Protein AF-A0AAV5SZK7-F1 (afdb_monomer_lite)

Secondary structure (DSSP, 8-state):
--------PPPPHHHHHHHHHHHHHHHHHHHHTSPP--S-PPP-----PPTT--TT---TT----SS-----TT-EEEEEEEEE-SS-EEEEEEEETT--TT-------GGG-------

Radius of gyration: 18.06 Å; chains: 1; bounding box: 43×38×41 Å

Organism: NCBI:txid358040

Foldseek 3Di:
DDDDDPDDDDDDPVVLVVQVVQLVVLVVVVVVQFDDPPDPDDDDDDDDDDPPPDPPDDDPPDDDDPDDDDADPQWDKAWSGWGDDPVDIDTDIDTDSRRPPPPPNDDPPCVPPPPPPPD

Structure (mmCIF, N/CA/C/O backbone):
data_AF-A0AAV5SZK7-F1
#
_entry.id   AF-A0AAV5SZK7-F1
#
loop_
_atom_site.group_PDB
_atom_site.id
_atom_site.type_symbol
_atom_site.label_atom_id
_atom_site.label_alt_id
_atom_site.label_comp_id
_atom_site.label_asym_id
_atom_site.label_entity_id
_atom_site.label_seq_id
_atom_site.pdbx_PDB_ins_code
_atom_site.Cartn_x
_atom_site.Cartn_y
_atom_site.Cartn_z
_atom_site.occupancy
_atom_site.B_iso_or_equiv
_atom_site.auth_seq_id
_atom_site.auth_comp_id
_atom_site.auth_asym_id
_atom_site.auth_atom_id
_atom_site.pdbx_PDB_model_num
ATOM 1 N N . GLY A 1 1 ? -2.677 -30.850 -11.581 1.00 33.62 1 GLY A N 1
ATOM 2 C CA . GLY A 1 1 ? -3.672 -30.006 -10.898 1.00 33.62 1 GLY A CA 1
ATOM 3 C C . GLY A 1 1 ? -3.598 -28.630 -11.504 1.00 33.62 1 GLY A C 1
ATOM 4 O O . GLY A 1 1 ? -2.547 -28.015 -11.416 1.00 33.62 1 GLY A O 1
ATOM 5 N N . VAL A 1 2 ? -4.648 -28.205 -12.200 1.00 36.62 2 VAL A N 1
ATOM 6 C CA . VAL A 1 2 ? -4.690 -26.900 -12.869 1.00 36.62 2 VAL A CA 1
ATOM 7 C C . VAL A 1 2 ? -5.068 -25.872 -11.807 1.00 36.62 2 VAL A C 1
ATOM 9 O O . VAL A 1 2 ? -6.155 -25.960 -11.240 1.00 36.62 2 VAL A O 1
ATOM 12 N N . GLN A 1 3 ? -4.152 -24.966 -11.457 1.00 35.28 3 GLN A N 1
ATOM 13 C CA . GLN A 1 3 ? -4.517 -23.841 -10.598 1.00 35.28 3 GLN A CA 1
ATOM 14 C C . GLN A 1 3 ? -5.453 -22.913 -11.382 1.00 35.28 3 GLN A C 1
ATOM 16 O O . GLN A 1 3 ? -5.189 -22.663 -12.558 1.00 35.28 3 GLN A O 1
ATOM 21 N N . PRO A 1 4 ? -6.543 -22.419 -10.775 1.00 40.03 4 PRO A N 1
ATOM 22 C CA . PRO A 1 4 ? -7.448 -21.510 -11.459 1.00 40.03 4 PRO A CA 1
ATOM 23 C C . PRO A 1 4 ? -6.713 -20.205 -11.785 1.00 40.03 4 PRO A C 1
ATOM 25 O O . PRO A 1 4 ? -6.272 -19.489 -10.885 1.00 40.03 4 PRO A O 1
ATOM 28 N N . GLU A 1 5 ? -6.583 -19.894 -13.077 1.00 40.91 5 GLU A N 1
ATOM 29 C CA . GLU A 1 5 ? -6.161 -18.571 -13.535 1.00 40.91 5 GLU A CA 1
ATOM 30 C C . GLU A 1 5 ? -7.216 -17.549 -13.105 1.00 40.91 5 GLU A C 1
ATOM 32 O O . GLU A 1 5 ? -8.324 -17.494 -13.639 1.00 40.91 5 GLU A O 1
ATOM 37 N N . VAL A 1 6 ? -6.876 -16.721 -12.120 1.00 45.91 6 VAL A N 1
ATOM 38 C CA . VAL A 1 6 ? -7.701 -15.572 -11.746 1.00 45.91 6 VAL A CA 1
ATOM 39 C C . VAL A 1 6 ? -7.564 -14.526 -12.851 1.00 45.91 6 VAL A C 1
ATOM 41 O O . VAL A 1 6 ? -6.621 -13.735 -12.864 1.00 45.91 6 VAL A O 1
ATOM 44 N N . ARG A 1 7 ? -8.505 -14.520 -13.801 1.00 44.78 7 ARG A N 1
ATOM 45 C CA . ARG A 1 7 ? -8.629 -13.436 -14.781 1.00 44.78 7 ARG A CA 1
ATOM 46 C C . ARG A 1 7 ? -9.182 -12.196 -14.092 1.00 44.78 7 ARG A C 1
ATOM 48 O O . ARG A 1 7 ? -10.348 -12.125 -13.719 1.00 44.78 7 ARG A O 1
ATOM 55 N N . VAL A 1 8 ? -8.314 -11.210 -13.917 1.00 50.00 8 VAL A N 1
ATOM 56 C CA . VAL A 1 8 ? -8.669 -9.895 -13.391 1.00 50.00 8 VAL A CA 1
ATOM 57 C C . VAL A 1 8 ? -9.239 -9.056 -14.536 1.00 50.00 8 VAL A C 1
ATOM 59 O O . VAL A 1 8 ? -8.495 -8.573 -15.386 1.00 50.00 8 VAL A O 1
ATOM 62 N N . CYS A 1 9 ? -10.564 -8.909 -14.586 1.00 50.88 9 CYS A N 1
ATOM 63 C CA . CYS A 1 9 ? -11.235 -8.099 -15.604 1.00 50.88 9 CYS A CA 1
ATOM 64 C C . CYS A 1 9 ? -11.036 -6.597 -15.361 1.00 50.88 9 CYS A C 1
ATOM 66 O O . CYS A 1 9 ? -11.131 -6.108 -14.234 1.00 50.88 9 CYS A O 1
ATOM 68 N N . TYR A 1 10 ? -10.781 -5.858 -16.440 1.00 58.81 10 TYR A N 1
ATOM 69 C CA . TYR A 1 10 ? -10.511 -4.426 -16.387 1.00 58.81 10 TYR A CA 1
ATOM 70 C C . TYR A 1 10 ? -11.742 -3.598 -16.056 1.00 58.81 10 TYR A C 1
ATOM 72 O O . TYR A 1 10 ? -12.762 -3.628 -16.743 1.00 58.81 10 TYR A O 1
ATOM 80 N N . SER A 1 11 ? -11.580 -2.762 -15.045 1.00 58.22 11 SER A N 1
ATOM 81 C CA . SER A 1 11 ? -12.500 -1.700 -14.688 1.00 58.22 11 SER A CA 1
ATOM 82 C C . SER A 1 11 ? -12.240 -0.436 -15.521 1.00 58.22 11 SER A C 1
ATOM 84 O O . SER A 1 11 ? -11.091 -0.040 -15.720 1.00 58.22 11 SER A O 1
ATOM 86 N N . ARG A 1 12 ? -13.303 0.236 -15.989 1.00 74.81 12 ARG A N 1
ATOM 87 C CA . ARG A 1 12 ? -13.225 1.589 -16.584 1.00 74.81 12 ARG A CA 1
ATOM 88 C C . ARG A 1 12 ? -12.589 2.571 -15.579 1.00 74.81 12 ARG A C 1
ATOM 90 O O . ARG A 1 12 ? -12.631 2.320 -14.376 1.00 74.81 12 ARG A O 1
ATOM 97 N N . LEU A 1 13 ? -12.047 3.704 -16.046 1.00 82.44 13 LEU A N 1
ATOM 98 C CA . LEU A 1 13 ? -11.409 4.736 -15.198 1.00 82.44 13 LEU A CA 1
ATOM 99 C C . LEU A 1 13 ? -12.247 5.105 -13.957 1.00 82.44 13 LEU A C 1
ATOM 101 O O . LEU A 1 13 ? -11.711 5.264 -12.863 1.00 82.44 13 LEU A O 1
ATOM 105 N N . GLU A 1 14 ? -13.564 5.188 -14.116 1.00 84.56 14 GLU A N 1
ATOM 106 C CA . GLU A 1 14 ? -14.526 5.473 -13.043 1.00 84.56 14 GLU A CA 1
ATOM 107 C C . GLU A 1 14 ? -14.482 4.449 -11.900 1.00 84.56 14 GLU A C 1
ATOM 109 O O . GLU A 1 14 ? -14.578 4.802 -10.722 1.00 84.56 14 GLU A O 1
ATOM 114 N N . GLU A 1 15 ? -14.296 3.173 -12.228 1.00 83.62 15 GLU A N 1
ATOM 115 C CA . GLU A 1 15 ? -14.228 2.104 -11.240 1.00 83.62 15 GLU A CA 1
ATOM 116 C C . GLU A 1 15 ? -12.857 2.100 -10.544 1.00 83.62 15 GLU A C 1
ATOM 118 O O . GLU A 1 15 ? -12.808 1.936 -9.327 1.00 83.62 15 GLU A O 1
ATOM 123 N N . LEU A 1 16 ? -11.761 2.452 -11.231 1.00 85.19 16 LEU A N 1
ATOM 124 C CA . LEU A 1 16 ? -10.476 2.718 -10.563 1.00 85.19 16 LEU A CA 1
ATOM 125 C C . LEU A 1 16 ? -10.575 3.910 -9.591 1.00 85.19 16 LEU A C 1
ATOM 127 O O . LEU A 1 16 ? -10.048 3.857 -8.477 1.00 85.19 16 LEU A O 1
ATOM 131 N N . GLN A 1 17 ? -11.293 4.975 -9.959 1.00 88.75 17 GLN A N 1
ATOM 132 C CA . GLN A 1 17 ? -11.548 6.107 -9.060 1.00 88.75 17 GLN A CA 1
ATOM 133 C C . GLN A 1 17 ? -12.381 5.686 -7.841 1.00 88.75 17 GLN A C 1
ATOM 135 O O . GLN A 1 17 ? -12.112 6.118 -6.717 1.00 88.75 17 GLN A O 1
ATOM 140 N N . LYS A 1 18 ? -13.385 4.824 -8.031 1.00 88.94 18 LYS A N 1
ATOM 141 C CA . LYS A 1 18 ? -14.198 4.267 -6.943 1.00 88.94 18 LYS A CA 1
ATOM 142 C C . LYS A 1 18 ? -13.375 3.368 -6.018 1.00 88.94 18 LYS A C 1
ATOM 144 O O . LYS A 1 18 ? -13.474 3.533 -4.802 1.00 88.94 18 LYS A O 1
ATOM 149 N N . GLN A 1 19 ? -12.532 2.492 -6.565 1.00 88.00 19 GLN A N 1
ATOM 150 C CA . GLN A 1 19 ? -11.585 1.667 -5.808 1.00 88.00 19 GLN A CA 1
ATOM 151 C C . GLN A 1 19 ? -10.621 2.540 -5.003 1.00 88.00 19 GLN A C 1
ATOM 153 O O . GLN A 1 19 ? -10.465 2.334 -3.803 1.00 88.00 19 GLN A O 1
ATOM 158 N N . THR A 1 20 ? -10.068 3.585 -5.622 1.00 90.62 20 THR A N 1
ATOM 159 C CA . THR A 1 20 ? -9.198 4.561 -4.952 1.00 90.62 20 THR A CA 1
ATOM 160 C C . THR A 1 20 ? -9.905 5.189 -3.754 1.00 90.62 20 THR A C 1
ATOM 162 O O . THR A 1 20 ? -9.423 5.090 -2.627 1.00 90.62 20 THR A O 1
ATOM 165 N N . ARG A 1 21 ? -11.103 5.757 -3.950 1.00 91.62 21 ARG A N 1
ATOM 166 C CA . ARG A 1 21 ? -11.894 6.334 -2.849 1.00 91.62 21 ARG A CA 1
ATOM 167 C C . ARG A 1 21 ? -12.176 5.318 -1.741 1.00 91.62 21 ARG A C 1
ATOM 169 O O . ARG A 1 21 ? -12.112 5.665 -0.563 1.00 91.62 21 ARG A O 1
ATOM 176 N N . HIS A 1 22 ? -12.478 4.073 -2.105 1.00 87.50 22 HIS A N 1
ATOM 177 C CA . HIS A 1 22 ? -12.717 3.004 -1.143 1.00 87.50 22 HIS A CA 1
ATOM 178 C C . HIS A 1 22 ? -11.469 2.701 -0.306 1.00 87.50 22 HIS A C 1
ATOM 180 O O . HIS A 1 22 ? -11.563 2.711 0.920 1.00 87.50 22 HIS A O 1
ATOM 186 N N . VAL A 1 23 ? -10.313 2.506 -0.947 1.00 87.94 23 VAL A N 1
ATOM 187 C CA . VAL A 1 23 ? -9.034 2.228 -0.276 1.00 87.94 23 VAL A CA 1
ATOM 188 C C . VAL A 1 23 ? -8.666 3.358 0.682 1.00 87.94 23 VAL A C 1
ATOM 190 O O . VAL A 1 23 ? -8.379 3.092 1.844 1.00 87.94 23 VAL A O 1
ATOM 193 N N . PHE A 1 24 ? -8.755 4.622 0.255 1.00 89.00 24 PHE A N 1
ATOM 194 C CA . PHE A 1 24 ? -8.468 5.767 1.129 1.00 89.00 24 PHE A CA 1
ATOM 195 C C . PHE A 1 24 ? -9.427 5.858 2.321 1.00 89.00 24 PHE A C 1
ATOM 197 O O . PHE A 1 24 ? -9.011 6.193 3.431 1.00 89.00 24 PHE A O 1
ATOM 204 N N . ARG A 1 25 ? -10.710 5.528 2.128 1.00 87.88 25 ARG A N 1
ATOM 205 C CA . ARG A 1 25 ? -11.687 5.481 3.223 1.00 87.88 25 ARG A CA 1
ATOM 206 C C . ARG A 1 25 ? -11.366 4.365 4.220 1.00 87.88 25 ARG A C 1
ATOM 208 O O . ARG A 1 25 ? -11.424 4.608 5.424 1.00 87.88 25 ARG A O 1
ATOM 215 N N . CYS A 1 26 ? -11.035 3.169 3.738 1.00 84.50 26 CYS A N 1
ATOM 216 C CA . CYS A 1 26 ? -10.644 2.039 4.581 1.00 84.50 26 CYS A CA 1
ATOM 217 C C . CYS A 1 26 ? -9.339 2.325 5.326 1.00 84.50 26 CYS A C 1
ATOM 219 O O . CYS A 1 26 ? -9.284 2.096 6.528 1.00 84.50 26 CYS A O 1
ATOM 221 N N . LEU A 1 27 ? -8.354 2.930 4.656 1.00 84.25 27 LEU A N 1
ATOM 222 C CA . LEU A 1 27 ? -7.106 3.378 5.268 1.00 84.25 27 LEU A CA 1
ATOM 223 C C . LEU A 1 27 ? -7.364 4.397 6.379 1.00 84.25 27 LEU A C 1
ATOM 225 O O . LEU A 1 27 ? -6.899 4.207 7.495 1.00 84.25 27 LEU A O 1
ATOM 229 N N . ARG A 1 28 ? -8.156 5.445 6.119 1.00 85.31 28 ARG A N 1
ATOM 230 C CA . ARG A 1 28 ? -8.495 6.450 7.138 1.00 85.31 28 ARG A CA 1
ATOM 231 C C . ARG A 1 28 ? -9.181 5.816 8.350 1.00 85.31 28 ARG A C 1
ATOM 233 O O . ARG A 1 28 ? -8.831 6.148 9.477 1.00 85.31 28 ARG A O 1
ATOM 240 N N . LYS A 1 29 ? -10.134 4.906 8.121 1.00 82.56 29 LYS A N 1
ATOM 241 C CA . LYS A 1 29 ? -10.822 4.181 9.198 1.00 82.56 29 LYS A CA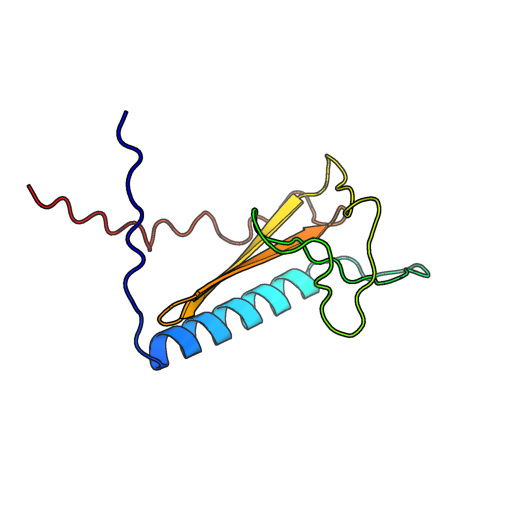 1
ATOM 242 C C . LYS A 1 29 ? -9.860 3.274 9.972 1.00 82.56 29 LYS A C 1
ATOM 244 O O . LYS A 1 29 ? -9.892 3.277 11.195 1.00 82.56 29 LYS A O 1
ATOM 249 N N . GLY A 1 30 ? -9.003 2.538 9.269 1.00 77.38 30 GLY A N 1
ATOM 250 C CA . GLY A 1 30 ? -8.026 1.639 9.875 1.00 77.38 30 GLY A CA 1
ATOM 251 C C . GLY A 1 30 ? -6.987 2.379 10.707 1.00 77.38 30 GLY A C 1
ATOM 252 O O . GLY A 1 30 ? -6.715 1.982 11.827 1.00 77.38 30 GLY A O 1
ATOM 253 N N . LEU A 1 31 ? -6.469 3.504 10.213 1.00 78.75 31 LEU A N 1
ATOM 254 C CA . LEU A 1 31 ? -5.547 4.343 10.978 1.00 78.75 31 LEU A CA 1
ATOM 255 C C . LEU A 1 31 ? -6.216 4.960 12.212 1.00 78.75 31 LEU A C 1
ATOM 257 O O . LEU A 1 31 ? -5.571 5.078 13.244 1.00 78.75 31 LEU A O 1
ATOM 261 N N . SER A 1 32 ? -7.502 5.324 12.132 1.00 80.50 32 SER A N 1
ATOM 262 C CA . SER A 1 32 ? -8.222 5.900 13.277 1.00 80.50 32 SER A CA 1
ATOM 263 C C . SER A 1 32 ? -8.489 4.920 14.422 1.00 80.50 32 SER A C 1
ATOM 265 O O . SER A 1 32 ? -8.812 5.366 15.516 1.00 80.50 32 SER A O 1
ATOM 267 N N . SER A 1 33 ? -8.378 3.612 14.179 1.00 73.81 33 SER A N 1
ATOM 268 C CA . SER A 1 33 ? -8.512 2.584 15.216 1.00 73.81 33 SER A CA 1
ATOM 269 C C . SER A 1 33 ? -7.170 2.090 15.753 1.00 73.81 33 SER A C 1
ATOM 271 O O . SER A 1 33 ? -7.158 1.182 16.572 1.00 73.81 33 SER A O 1
ATOM 273 N N . LEU A 1 34 ? -6.045 2.609 15.254 1.00 73.69 34 LEU A N 1
ATOM 274 C CA . LEU A 1 34 ? -4.731 2.272 15.787 1.00 73.69 34 LEU A CA 1
ATOM 275 C C . LEU A 1 34 ? -4.413 3.167 16.979 1.00 73.69 34 LEU A C 1
ATOM 277 O O . LEU A 1 34 ? -4.681 4.370 16.952 1.00 73.69 34 LEU A O 1
ATOM 281 N N . GLU A 1 35 ? -3.776 2.588 17.993 1.00 71.00 35 GLU A N 1
ATOM 282 C CA . GLU A 1 35 ? -3.182 3.378 19.064 1.00 71.00 35 GLU A CA 1
ATOM 283 C C . GLU A 1 35 ? -2.164 4.383 18.493 1.00 71.00 35 GLU A C 1
ATOM 285 O O . GLU A 1 35 ? -1.404 4.050 17.571 1.00 71.00 35 GLU A O 1
ATOM 290 N N . PRO A 1 36 ? -2.112 5.617 19.028 1.00 75.38 36 PRO A N 1
ATOM 291 C CA . PRO A 1 36 ? -1.099 6.583 18.640 1.00 75.38 36 PRO A CA 1
ATOM 292 C C . PRO A 1 36 ? 0.308 6.029 18.846 1.00 75.38 36 PRO A C 1
ATOM 294 O O . PRO A 1 36 ? 0.596 5.320 19.809 1.00 75.38 36 PRO A O 1
ATOM 297 N N . ILE A 1 37 ? 1.230 6.424 17.975 1.00 73.31 37 ILE A N 1
ATOM 298 C CA . ILE A 1 37 ? 2.637 6.095 18.163 1.00 73.31 37 ILE A CA 1
ATOM 299 C C . ILE A 1 37 ? 3.185 6.972 19.296 1.00 73.31 37 ILE A C 1
ATOM 301 O O . ILE A 1 37 ? 3.434 8.159 19.115 1.00 73.31 37 ILE A O 1
ATOM 305 N N . THR A 1 38 ? 3.347 6.386 20.481 1.00 65.19 38 THR A N 1
ATOM 306 C CA . THR A 1 38 ? 3.700 7.098 21.725 1.00 65.19 38 THR A CA 1
ATOM 307 C C . THR A 1 38 ? 5.202 7.159 22.016 1.00 65.19 38 THR A C 1
ATOM 309 O O . THR A 1 38 ? 5.612 7.699 23.041 1.00 65.19 38 THR A O 1
ATOM 312 N N . ARG A 1 39 ? 6.048 6.599 21.144 1.00 65.62 39 ARG A N 1
ATOM 313 C CA . ARG A 1 39 ? 7.506 6.503 21.334 1.00 65.62 39 ARG A CA 1
ATOM 314 C C . ARG A 1 39 ? 8.254 7.081 20.139 1.00 65.62 39 ARG A C 1
ATOM 316 O O . ARG A 1 39 ? 7.703 7.158 19.045 1.00 65.62 39 ARG A O 1
ATOM 323 N N . ASN A 1 40 ? 9.530 7.415 20.341 1.00 73.31 40 ASN A N 1
ATOM 324 C CA . ASN A 1 40 ? 10.458 7.739 19.256 1.00 73.31 40 ASN A CA 1
ATOM 325 C C . ASN A 1 40 ? 10.612 6.521 18.337 1.00 73.31 40 ASN A C 1
ATOM 327 O O . ASN A 1 40 ? 11.425 5.636 18.597 1.00 73.31 40 ASN A O 1
ATOM 331 N N . VAL A 1 41 ? 9.800 6.461 17.286 1.00 71.88 41 VAL A N 1
ATOM 332 C CA . VAL A 1 41 ? 9.909 5.448 16.239 1.00 71.88 41 VAL A CA 1
ATOM 333 C C . VAL A 1 41 ? 10.760 5.975 15.097 1.00 71.88 41 VAL A C 1
ATOM 335 O O . VAL A 1 41 ? 10.707 7.154 14.749 1.00 71.88 41 VAL A O 1
ATOM 338 N N . SER A 1 42 ? 11.522 5.082 14.481 1.00 79.00 42 SER A N 1
ATOM 339 C CA . SER A 1 42 ? 12.074 5.311 13.155 1.00 79.00 42 SER A CA 1
ATOM 340 C C . SER A 1 42 ? 11.101 4.765 12.112 1.00 79.00 42 SER A C 1
ATOM 342 O O . SER A 1 42 ? 10.548 3.675 12.257 1.00 79.00 42 SER A O 1
ATOM 344 N N . CYS A 1 43 ? 10.895 5.527 11.042 1.00 83.25 43 CYS A N 1
ATOM 345 C CA . CYS A 1 43 ? 10.178 5.060 9.862 1.00 83.25 43 CYS A CA 1
ATOM 346 C C . CYS A 1 43 ? 11.200 4.674 8.793 1.00 83.25 43 CYS A C 1
ATOM 348 O O . CYS A 1 43 ? 12.203 5.360 8.598 1.00 83.25 43 CYS A O 1
ATOM 350 N N . SER A 1 44 ? 10.968 3.568 8.094 1.00 84.62 44 SER A N 1
ATOM 351 C CA . SER A 1 44 ? 11.838 3.099 7.014 1.00 84.62 44 SER A CA 1
ATOM 352 C C . SER A 1 44 ? 10.994 2.523 5.888 1.00 84.62 44 SER A C 1
ATOM 354 O O . SER A 1 44 ? 9.953 1.914 6.134 1.00 84.62 44 SER A O 1
ATOM 356 N N . PHE A 1 45 ? 11.441 2.727 4.652 1.00 88.31 45 PHE A N 1
ATOM 357 C CA . PHE A 1 45 ? 10.782 2.206 3.462 1.00 88.31 45 PHE A CA 1
ATOM 358 C C . PHE A 1 45 ? 11.564 1.006 2.943 1.00 88.31 45 PHE A C 1
ATOM 360 O O . PHE A 1 45 ? 12.776 1.080 2.758 1.00 88.31 45 PHE A O 1
ATOM 367 N N . TYR A 1 46 ? 10.856 -0.091 2.694 1.00 89.06 46 TYR A N 1
ATOM 368 C CA . TYR A 1 46 ? 11.425 -1.314 2.144 1.00 89.06 46 TYR A CA 1
ATOM 369 C C . TYR A 1 46 ? 10.745 -1.627 0.819 1.00 89.06 46 TYR A C 1
ATOM 371 O O . TYR A 1 46 ? 9.526 -1.504 0.693 1.00 89.06 46 TYR A O 1
ATOM 379 N N . ILE A 1 47 ? 11.534 -2.074 -0.151 1.00 90.06 47 ILE A N 1
ATOM 380 C CA . ILE A 1 47 ? 11.053 -2.579 -1.433 1.00 90.06 47 ILE A CA 1
ATOM 381 C C . ILE A 1 47 ? 11.573 -3.994 -1.627 1.00 90.06 47 ILE A C 1
ATOM 383 O O . ILE A 1 47 ? 12.679 -4.327 -1.206 1.00 90.06 47 ILE A O 1
ATOM 387 N N . MET A 1 48 ? 10.762 -4.821 -2.271 1.00 88.94 48 MET A N 1
ATOM 388 C CA . MET A 1 48 ? 11.144 -6.166 -2.670 1.00 88.94 48 MET A CA 1
ATOM 389 C C . MET A 1 48 ? 11.111 -6.232 -4.190 1.00 88.94 48 MET A C 1
ATOM 391 O O . MET A 1 48 ? 10.135 -5.812 -4.815 1.00 88.94 48 MET A O 1
ATOM 395 N N . TYR A 1 49 ? 12.189 -6.736 -4.775 1.00 88.62 49 TYR A N 1
ATOM 396 C CA . TYR A 1 49 ? 12.296 -6.917 -6.216 1.00 88.62 49 TYR A CA 1
ATOM 397 C C . TYR A 1 49 ? 11.596 -8.209 -6.635 1.00 88.62 49 TYR A C 1
ATOM 399 O O . TYR A 1 49 ? 11.519 -9.162 -5.860 1.00 88.62 49 TYR A O 1
ATOM 407 N N . ARG A 1 50 ? 11.080 -8.241 -7.866 1.00 89.00 50 ARG A N 1
ATOM 408 C CA . A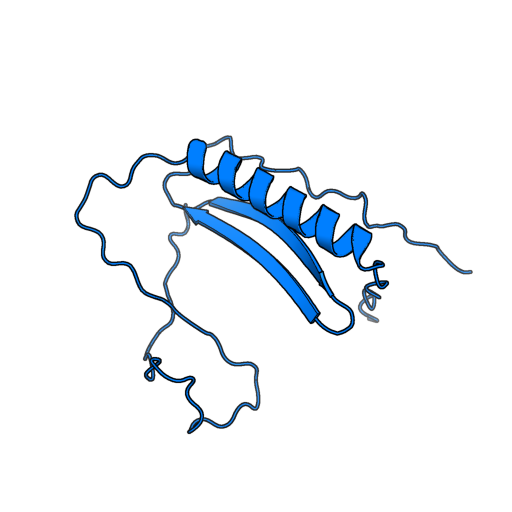RG A 1 50 ? 10.629 -9.497 -8.475 1.00 89.00 50 ARG A CA 1
ATOM 409 C C . ARG A 1 50 ? 11.837 -10.363 -8.824 1.00 89.00 50 ARG A C 1
ATOM 411 O O . ARG A 1 50 ? 12.932 -9.842 -9.047 1.00 89.00 50 ARG A O 1
ATOM 418 N N . ASP A 1 51 ? 11.612 -11.665 -8.931 1.00 89.56 51 ASP A N 1
ATOM 419 C CA . ASP A 1 51 ? 12.631 -12.586 -9.426 1.00 89.56 51 ASP A CA 1
ATOM 420 C C . ASP A 1 51 ? 13.105 -12.168 -10.826 1.00 89.56 51 ASP A C 1
ATOM 422 O O . ASP A 1 51 ? 12.307 -11.768 -11.677 1.00 89.56 51 ASP A O 1
ATOM 426 N N . GLY A 1 52 ? 14.418 -12.240 -11.054 1.00 88.75 52 GLY A N 1
ATOM 427 C CA . GLY A 1 52 ? 15.041 -11.902 -12.338 1.00 88.75 52 GLY A CA 1
ATOM 428 C C . GLY A 1 52 ? 15.384 -10.422 -12.544 1.00 88.75 52 GLY A C 1
ATOM 429 O O . GLY A 1 52 ? 15.941 -10.085 -13.585 1.00 88.75 52 GLY A O 1
ATOM 430 N N . VAL A 1 53 ? 15.105 -9.539 -11.577 1.00 88.19 53 VAL A N 1
ATOM 431 C CA . VAL A 1 53 ? 15.624 -8.161 -11.612 1.00 88.19 53 VAL A CA 1
ATOM 432 C C . VAL A 1 53 ? 17.147 -8.172 -11.434 1.00 88.19 53 VAL A C 1
ATOM 434 O O . VAL A 1 53 ? 17.679 -8.912 -10.603 1.00 88.19 53 VAL A O 1
ATOM 437 N N . ASP A 1 54 ? 17.846 -7.345 -12.215 1.00 89.12 54 ASP A N 1
ATOM 438 C CA . ASP A 1 54 ? 19.295 -7.162 -12.111 1.00 89.12 54 ASP A CA 1
ATOM 439 C C . ASP A 1 54 ? 19.687 -6.725 -10.691 1.00 89.12 54 ASP A C 1
ATOM 441 O O . ASP A 1 54 ? 19.135 -5.774 -10.138 1.00 89.12 54 ASP A O 1
ATOM 445 N N . ARG A 1 55 ? 20.670 -7.409 -10.099 1.00 83.38 55 ARG A N 1
ATOM 446 C CA . ARG A 1 55 ? 21.151 -7.129 -8.739 1.00 83.38 55 ARG A CA 1
ATOM 447 C C . ARG A 1 55 ? 21.825 -5.766 -8.603 1.00 83.38 55 ARG A C 1
ATOM 449 O O . ARG A 1 55 ? 21.923 -5.273 -7.486 1.00 83.38 55 ARG A O 1
ATOM 456 N N . SER A 1 56 ? 22.297 -5.189 -9.705 1.00 87.19 56 SER A N 1
ATOM 457 C CA . SER A 1 56 ? 22.878 -3.846 -9.739 1.00 87.19 56 SER A CA 1
ATOM 458 C C . SER A 1 56 ? 21.824 -2.736 -9.784 1.00 87.19 56 SER A C 1
ATOM 460 O O . SER A 1 56 ? 22.136 -1.576 -9.513 1.00 87.19 56 SER A O 1
ATOM 462 N N . PHE A 1 57 ? 20.572 -3.072 -10.110 1.00 90.19 57 PHE A N 1
ATOM 463 C CA . PHE A 1 57 ? 19.496 -2.097 -10.183 1.00 90.19 57 PHE A CA 1
ATOM 464 C C . PHE A 1 57 ? 18.985 -1.728 -8.787 1.00 90.19 57 PHE A C 1
ATOM 466 O O . PHE A 1 57 ? 18.489 -2.571 -8.035 1.00 90.19 57 PHE A O 1
ATOM 473 N N . HIS A 1 58 ? 19.010 -0.429 -8.487 1.00 90.00 58 HIS A N 1
ATOM 474 C CA . HIS A 1 58 ? 18.405 0.149 -7.292 1.00 90.00 58 HIS A CA 1
ATOM 475 C C . HIS A 1 58 ? 17.628 1.422 -7.652 1.00 90.00 58 HIS A C 1
ATOM 477 O O . HIS A 1 58 ? 18.187 2.311 -8.302 1.00 90.00 58 HIS A O 1
ATOM 483 N N . PRO A 1 59 ? 16.354 1.556 -7.234 1.00 90.38 59 PRO A N 1
ATOM 484 C CA . PRO A 1 59 ? 15.630 2.810 -7.363 1.00 90.38 59 PRO A CA 1
ATOM 485 C C . PRO A 1 59 ? 16.356 3.930 -6.621 1.00 90.38 59 PRO A C 1
ATOM 487 O O . PRO A 1 59 ? 16.936 3.716 -5.556 1.00 90.38 59 PRO A O 1
ATOM 490 N N . THR A 1 60 ? 16.296 5.144 -7.161 1.00 93.88 60 THR A N 1
ATOM 491 C CA . THR A 1 60 ? 16.932 6.313 -6.549 1.00 93.88 60 THR A CA 1
ATOM 492 C C . THR A 1 60 ? 16.492 6.478 -5.092 1.00 93.88 60 THR A C 1
ATOM 494 O O . THR A 1 60 ? 15.299 6.497 -4.793 1.00 93.88 60 THR A O 1
ATOM 497 N N . GLY A 1 61 ? 17.466 6.594 -4.185 1.00 90.94 61 GLY A N 1
ATOM 498 C CA . GLY A 1 61 ? 17.228 6.722 -2.744 1.00 90.94 61 GLY A CA 1
ATOM 499 C C . GLY A 1 61 ? 17.126 5.398 -1.978 1.00 90.94 61 GLY A C 1
ATOM 500 O O . GLY A 1 61 ? 17.023 5.433 -0.755 1.00 90.94 61 GLY A O 1
ATOM 501 N N . TYR A 1 62 ? 17.201 4.246 -2.654 1.00 89.62 62 TYR A N 1
ATOM 502 C CA . TYR A 1 62 ? 17.247 2.930 -2.017 1.00 89.62 62 TYR A CA 1
ATOM 503 C C . TYR A 1 62 ? 18.652 2.330 -2.101 1.00 89.62 62 TYR A C 1
ATOM 505 O O . TYR A 1 62 ? 19.285 2.338 -3.153 1.00 89.62 62 TYR A O 1
ATOM 513 N N . GLY A 1 63 ? 19.126 1.795 -0.977 1.00 86.00 63 GLY A N 1
ATOM 514 C CA . GLY A 1 63 ? 20.334 0.975 -0.911 1.00 86.00 63 GLY A CA 1
ATOM 515 C C . GLY A 1 63 ? 20.005 -0.513 -0.820 1.00 86.00 63 GLY A C 1
ATOM 516 O O . GLY A 1 63 ? 18.846 -0.910 -0.673 1.00 86.00 63 GLY A O 1
ATOM 517 N N . GLN A 1 64 ? 21.040 -1.349 -0.857 1.00 82.31 64 GLN A N 1
ATOM 518 C CA . GLN A 1 64 ? 20.890 -2.774 -0.595 1.00 82.31 64 GLN A CA 1
ATOM 519 C C . GLN A 1 64 ? 20.672 -3.018 0.905 1.00 82.31 64 GLN A C 1
ATOM 521 O O . GLN A 1 64 ? 21.482 -2.610 1.736 1.00 82.31 64 GLN A O 1
ATOM 526 N N . ALA A 1 65 ? 19.586 -3.708 1.254 1.00 80.56 65 ALA A N 1
ATOM 527 C CA . ALA A 1 65 ? 19.315 -4.146 2.618 1.00 80.56 65 ALA A CA 1
ATOM 528 C C . ALA A 1 65 ? 19.627 -5.642 2.763 1.00 80.56 65 ALA A C 1
ATOM 530 O O . ALA A 1 65 ? 19.202 -6.450 1.941 1.00 80.56 65 ALA A O 1
ATOM 531 N N . ALA A 1 66 ? 20.343 -6.019 3.828 1.00 76.62 66 ALA A N 1
ATOM 532 C CA . ALA A 1 66 ? 20.654 -7.422 4.124 1.00 76.62 66 ALA A CA 1
ATOM 533 C C . ALA A 1 66 ? 19.417 -8.239 4.542 1.00 76.62 66 ALA A C 1
ATOM 535 O O . AL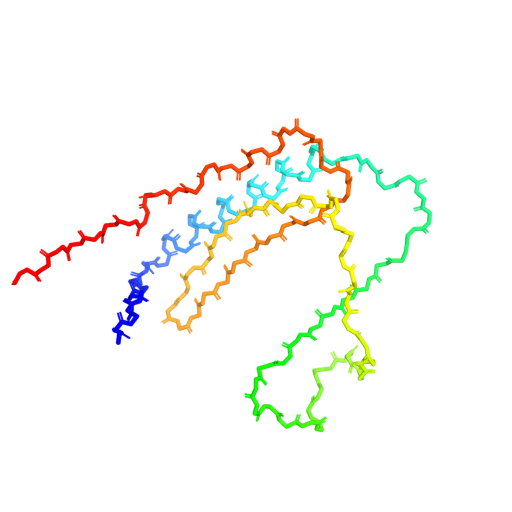A A 1 66 ? 19.420 -9.464 4.448 1.00 76.62 66 ALA A O 1
ATOM 536 N N . ARG A 1 67 ? 18.363 -7.562 5.015 1.00 79.12 67 ARG A N 1
ATOM 537 C CA . ARG A 1 67 ? 17.089 -8.165 5.410 1.00 79.12 67 ARG A CA 1
ATOM 538 C C . ARG A 1 67 ? 15.919 -7.234 5.117 1.00 79.12 67 ARG A C 1
ATOM 540 O O . ARG A 1 67 ? 16.076 -6.012 5.114 1.00 79.12 67 ARG A O 1
ATOM 547 N N . MET A 1 68 ? 14.754 -7.839 4.921 1.00 83.69 68 MET A N 1
ATOM 548 C CA . MET A 1 68 ? 13.468 -7.143 4.936 1.00 83.69 68 MET A CA 1
ATOM 549 C C . MET A 1 68 ? 13.038 -6.846 6.381 1.00 83.69 68 MET A C 1
ATOM 551 O O . MET A 1 68 ? 13.791 -7.070 7.330 1.00 83.69 68 MET A O 1
ATOM 555 N N . TYR A 1 69 ? 11.831 -6.310 6.548 1.00 80.25 69 TYR A N 1
ATOM 556 C CA . TYR A 1 69 ? 11.229 -6.149 7.864 1.00 80.25 69 TYR A CA 1
ATOM 557 C C . TYR A 1 69 ? 10.744 -7.500 8.407 1.00 80.25 69 TYR A C 1
ATOM 559 O O . TYR A 1 69 ? 10.140 -8.293 7.684 1.00 80.25 69 TYR A O 1
ATOM 567 N N . ASP A 1 70 ? 10.977 -7.730 9.697 1.00 79.12 70 ASP A N 1
ATOM 568 C CA . ASP A 1 70 ? 10.424 -8.870 10.420 1.00 79.12 70 ASP A CA 1
ATOM 569 C C . ASP A 1 70 ? 9.060 -8.494 11.001 1.00 79.12 70 ASP A C 1
ATOM 571 O O . ASP A 1 70 ? 8.839 -7.380 11.482 1.00 79.12 70 ASP A O 1
ATOM 575 N N . LEU A 1 71 ? 8.123 -9.435 10.953 1.00 69.88 71 LEU A N 1
ATOM 576 C CA . LEU A 1 71 ? 6.779 -9.247 11.477 1.00 69.88 71 LEU A CA 1
ATOM 577 C C . LEU A 1 71 ? 6.608 -10.032 12.772 1.00 69.88 71 LEU A C 1
ATOM 579 O O . LEU A 1 71 ? 6.866 -11.232 12.809 1.00 69.88 71 LEU A O 1
ATOM 583 N N . LEU A 1 72 ? 6.083 -9.375 13.810 1.00 69.12 72 LEU A N 1
ATOM 584 C CA . LEU A 1 72 ? 5.661 -10.070 15.023 1.00 69.12 72 LEU A CA 1
ATOM 585 C C . LEU A 1 72 ? 4.577 -11.101 14.676 1.00 69.12 72 LEU A C 1
ATOM 587 O O . LEU A 1 72 ? 3.660 -10.823 13.890 1.00 69.12 72 LEU A O 1
ATOM 591 N N . ALA A 1 73 ? 4.688 -12.292 15.266 1.00 70.38 73 ALA A N 1
ATOM 592 C CA . ALA A 1 73 ? 3.742 -13.387 15.049 1.00 70.38 73 ALA A CA 1
ATOM 593 C C . ALA A 1 73 ? 2.313 -13.011 15.475 1.00 70.38 73 ALA A C 1
ATOM 595 O O . ALA A 1 73 ? 1.351 -13.463 14.866 1.00 70.38 73 ALA A O 1
ATOM 596 N N . THR A 1 74 ? 2.194 -12.137 16.475 1.00 67.06 74 THR A N 1
ATOM 597 C CA . THR A 1 74 ? 0.930 -11.644 17.035 1.00 67.06 74 THR A CA 1
ATOM 598 C C . THR A 1 74 ? 0.302 -10.500 16.247 1.00 67.06 74 THR A C 1
ATOM 600 O O . THR A 1 74 ? -0.818 -10.109 16.541 1.00 67.06 74 THR A O 1
ATOM 603 N N . ALA A 1 75 ? 1.005 -9.922 15.272 1.00 65.75 75 ALA A N 1
ATOM 604 C CA . ALA A 1 75 ? 0.483 -8.760 14.571 1.00 65.75 75 ALA A CA 1
ATOM 605 C C . ALA A 1 75 ? -0.576 -9.172 13.535 1.00 65.75 75 ALA A C 1
ATOM 607 O O . ALA A 1 75 ? -0.305 -9.972 12.627 1.00 65.75 75 ALA A O 1
ATOM 608 N N . GLU A 1 76 ? -1.767 -8.589 13.657 1.00 67.00 76 GLU A N 1
ATOM 609 C CA . GLU A 1 76 ? -2.886 -8.829 12.750 1.00 67.00 76 GLU A CA 1
ATOM 610 C C . GLU A 1 76 ? -2.680 -8.137 11.397 1.00 67.00 76 GLU A C 1
ATOM 612 O O . GLU A 1 76 ? -1.945 -7.153 11.281 1.00 67.00 76 GLU A O 1
ATOM 617 N N . ILE A 1 77 ? -3.330 -8.657 10.351 1.00 68.81 77 ILE A N 1
ATOM 618 C CA . ILE A 1 77 ? -3.286 -8.099 8.993 1.00 68.81 77 ILE A CA 1
ATOM 619 C C . ILE A 1 77 ? -4.677 -7.601 8.617 1.00 68.81 77 ILE A C 1
ATOM 621 O O . ILE A 1 77 ? -5.613 -8.387 8.497 1.00 68.81 77 ILE A O 1
ATOM 625 N N . GLY A 1 78 ? -4.781 -6.304 8.354 1.00 71.94 78 GLY A N 1
ATOM 626 C CA . GLY A 1 78 ? -5.950 -5.681 7.755 1.00 71.94 78 GLY A CA 1
ATOM 627 C C . GLY A 1 78 ? -5.771 -5.448 6.258 1.00 71.94 78 GLY A C 1
ATOM 628 O O . GLY A 1 78 ? -4.808 -4.798 5.844 1.00 71.94 78 GLY A O 1
ATOM 629 N N . ASP A 1 79 ? -6.726 -5.901 5.447 1.00 80.44 79 ASP A N 1
ATOM 630 C CA . ASP A 1 79 ? -6.782 -5.568 4.022 1.00 80.44 79 ASP A CA 1
ATOM 631 C C . ASP A 1 79 ? -7.465 -4.199 3.842 1.00 80.44 79 ASP A C 1
ATOM 633 O O . ASP A 1 79 ? -8.634 -4.013 4.179 1.00 80.44 79 ASP A O 1
ATOM 637 N N . MET A 1 80 ? -6.738 -3.213 3.307 1.00 79.38 80 MET A N 1
ATOM 638 C CA . MET A 1 80 ? -7.276 -1.865 3.056 1.00 79.38 80 MET A CA 1
ATOM 639 C C . MET A 1 80 ? -8.012 -1.779 1.714 1.00 79.38 80 MET A C 1
ATOM 641 O O . MET A 1 80 ? -8.839 -0.891 1.507 1.00 79.38 80 MET A O 1
ATOM 645 N N . GLY A 1 81 ? -7.714 -2.707 0.804 1.00 83.94 81 GLY A N 1
ATOM 646 C CA . GLY A 1 81 ? -8.382 -2.873 -0.482 1.00 83.94 81 GLY A CA 1
ATOM 647 C C . GLY A 1 81 ? -7.402 -3.007 -1.645 1.00 83.94 81 GLY A C 1
ATOM 648 O O . GLY A 1 81 ? -6.183 -2.974 -1.470 1.00 83.94 81 GLY A O 1
ATOM 649 N N . MET A 1 82 ? -7.959 -3.179 -2.842 1.00 86.88 82 MET A N 1
ATOM 650 C CA . MET A 1 82 ? -7.214 -3.465 -4.063 1.00 86.88 82 MET A CA 1
ATOM 651 C C . MET A 1 82 ? -7.542 -2.436 -5.149 1.00 86.88 82 MET A C 1
ATOM 653 O O . MET A 1 82 ? -8.699 -2.049 -5.316 1.00 86.88 82 MET A O 1
ATOM 657 N N . LEU A 1 83 ? -6.516 -1.986 -5.865 1.00 87.19 83 LEU A N 1
ATOM 658 C CA . LEU A 1 83 ? -6.610 -1.114 -7.031 1.00 87.19 83 LEU A CA 1
ATOM 659 C C . LEU A 1 83 ? -6.298 -1.934 -8.278 1.00 87.19 83 LEU A C 1
ATOM 661 O O . LEU A 1 83 ? -5.268 -2.605 -8.329 1.00 87.19 83 LEU A O 1
ATOM 665 N N . HIS A 1 84 ? -7.154 -1.835 -9.287 1.00 85.81 84 HIS A N 1
ATOM 666 C CA . HIS A 1 84 ? -7.002 -2.514 -10.567 1.00 85.81 84 HIS A CA 1
ATOM 667 C C . HIS A 1 84 ? -6.913 -1.499 -11.699 1.00 85.81 84 HIS A C 1
ATOM 669 O O . HIS A 1 84 ? -7.908 -0.891 -12.097 1.00 85.81 84 HIS A O 1
ATOM 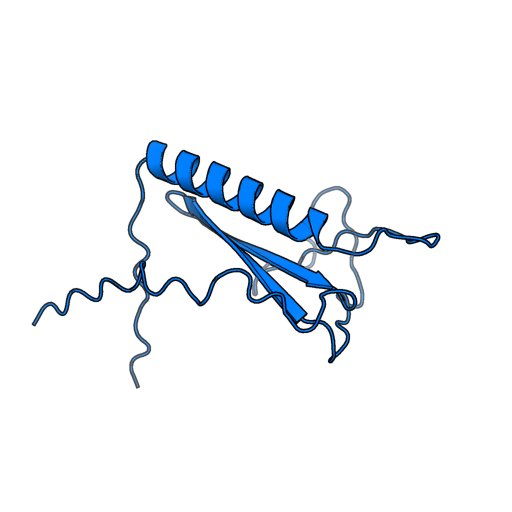675 N N . ALA A 1 85 ? -5.705 -1.341 -12.227 1.00 81.94 85 ALA A N 1
ATOM 676 C CA . ALA A 1 85 ? -5.436 -0.622 -13.458 1.00 81.94 85 ALA A CA 1
ATOM 677 C C . ALA A 1 85 ? -5.342 -1.598 -14.644 1.00 81.94 85 ALA A C 1
ATOM 679 O O . ALA A 1 85 ? -5.355 -2.818 -14.482 1.00 81.94 85 ALA A O 1
ATOM 680 N N . LYS A 1 86 ? -5.214 -1.048 -15.856 1.00 78.44 86 LYS A N 1
ATOM 681 C CA . LYS A 1 86 ? -5.189 -1.815 -17.112 1.00 78.44 86 LYS A CA 1
ATOM 682 C C . LYS A 1 86 ? -4.072 -2.869 -17.193 1.00 78.44 86 LYS A C 1
ATOM 684 O O . LYS A 1 86 ? -4.191 -3.838 -17.917 1.00 78.44 86 LYS A O 1
ATOM 689 N N . GLU A 1 87 ? -2.959 -2.702 -16.499 1.00 82.81 87 GLU A N 1
ATOM 690 C CA . GLU A 1 87 ? -1.836 -3.661 -16.593 1.00 82.81 87 GLU A CA 1
ATOM 691 C C . GLU A 1 87 ? -1.236 -3.972 -15.221 1.00 82.81 87 GLU A C 1
ATOM 693 O O . GLU A 1 87 ? -0.237 -4.673 -15.096 1.00 82.81 87 GLU A O 1
ATOM 698 N N . HIS A 1 88 ? -1.852 -3.435 -14.168 1.00 85.19 88 HIS A N 1
ATOM 699 C CA . HIS A 1 88 ? -1.298 -3.438 -12.828 1.00 85.19 88 HIS A CA 1
ATOM 700 C C . HIS A 1 88 ? -2.413 -3.645 -11.813 1.00 85.19 88 HIS A C 1
ATOM 702 O O . HIS A 1 88 ? -3.487 -3.054 -11.922 1.00 85.19 88 HIS A O 1
ATOM 708 N N . ALA A 1 89 ? -2.129 -4.440 -10.790 1.00 86.81 89 ALA A N 1
ATOM 709 C CA . ALA A 1 89 ? -2.955 -4.542 -9.601 1.00 86.81 89 ALA A CA 1
ATOM 710 C C . ALA A 1 89 ? -2.103 -4.205 -8.375 1.00 86.81 89 ALA A C 1
ATOM 712 O O . ALA A 1 89 ? -0.930 -4.574 -8.307 1.00 86.81 89 ALA A O 1
ATOM 713 N N . CYS A 1 90 ? -2.689 -3.500 -7.413 1.00 88.38 90 CYS A N 1
ATOM 714 C CA . CYS A 1 90 ? -2.038 -3.133 -6.162 1.00 88.38 90 CYS A CA 1
ATOM 715 C C . CYS A 1 90 ? -2.955 -3.482 -4.993 1.00 88.38 90 CYS A C 1
ATOM 717 O O . CYS A 1 90 ? -4.091 -3.019 -4.945 1.00 88.38 90 CYS A O 1
ATOM 719 N N . LEU A 1 91 ? -2.464 -4.289 -4.055 1.00 86.44 91 LEU A N 1
ATOM 720 C CA . LEU A 1 91 ? -3.164 -4.642 -2.824 1.00 86.44 91 LEU A CA 1
ATOM 721 C C . LEU A 1 91 ? -2.510 -3.905 -1.656 1.00 86.44 91 LEU A C 1
ATOM 723 O O . LEU A 1 91 ? -1.329 -4.113 -1.381 1.00 86.44 91 LEU A O 1
ATOM 727 N N . LEU A 1 92 ? -3.280 -3.067 -0.963 1.00 86.12 92 LEU A N 1
ATOM 728 C CA . LEU A 1 92 ? -2.812 -2.351 0.219 1.00 86.12 92 LEU A CA 1
ATOM 729 C C . LEU A 1 92 ? -3.209 -3.113 1.486 1.00 86.12 92 LEU A C 1
ATOM 731 O O . LEU A 1 92 ? -4.384 -3.428 1.690 1.00 86.12 92 LEU A O 1
ATOM 735 N N . LYS A 1 93 ? -2.229 -3.363 2.357 1.00 84.19 93 LYS A N 1
ATOM 736 C CA . LYS A 1 93 ? -2.415 -4.019 3.655 1.00 84.19 93 LYS A CA 1
ATOM 737 C C . LYS A 1 93 ? -1.791 -3.195 4.771 1.00 84.19 93 LYS A C 1
ATOM 739 O O . LYS A 1 93 ? -0.786 -2.524 4.552 1.00 84.19 93 LYS A O 1
ATOM 744 N N . VAL A 1 94 ? -2.367 -3.284 5.962 1.00 80.06 94 VAL A N 1
ATOM 745 C CA . VAL A 1 94 ? -1.802 -2.739 7.200 1.00 80.06 94 VAL A CA 1
ATOM 746 C C . VAL A 1 94 ? -1.565 -3.896 8.149 1.00 80.06 94 VAL A C 1
ATOM 748 O O . VAL A 1 94 ? -2.432 -4.751 8.315 1.00 80.06 94 VAL A O 1
ATOM 751 N N . LYS A 1 95 ? -0.391 -3.914 8.774 1.00 77.69 95 LYS A N 1
ATOM 752 C CA . LYS A 1 95 ? -0.073 -4.844 9.849 1.00 77.69 95 LYS A CA 1
ATOM 753 C C . LYS A 1 95 ? 0.439 -4.059 11.043 1.00 77.69 95 LYS A C 1
ATOM 755 O O . LYS A 1 95 ? 1.325 -3.223 10.890 1.00 77.69 95 LYS A O 1
ATOM 760 N N . SER A 1 96 ? -0.129 -4.321 12.212 1.00 74.62 96 SER A N 1
ATOM 761 C CA . SER A 1 96 ? 0.285 -3.694 13.464 1.00 74.62 96 SER A CA 1
ATOM 762 C C . SER A 1 96 ? 0.091 -4.676 14.613 1.00 74.62 96 SER A C 1
ATOM 764 O O . SER A 1 96 ? -0.865 -5.446 14.627 1.00 74.62 96 SER A O 1
ATOM 766 N N . ALA A 1 97 ? 1.020 -4.656 15.567 1.00 66.69 97 ALA A N 1
ATOM 767 C CA . ALA A 1 97 ? 0.891 -5.397 16.822 1.00 66.69 97 ALA A CA 1
ATOM 768 C C . ALA A 1 97 ? -0.147 -4.775 17.773 1.00 66.69 97 ALA A C 1
ATOM 770 O O . ALA A 1 97 ? -0.455 -5.372 18.793 1.00 66.69 97 ALA A O 1
ATOM 771 N N . MET A 1 98 ? -0.658 -3.590 17.424 1.00 61.44 98 MET A N 1
ATOM 772 C CA . MET A 1 98 ? -1.633 -2.815 18.194 1.00 61.44 98 MET A CA 1
ATOM 773 C C . MET A 1 98 ? -3.027 -2.820 17.544 1.00 61.44 98 MET A C 1
ATOM 775 O O . MET A 1 98 ? -3.827 -1.924 17.796 1.00 61.44 98 MET A O 1
ATOM 779 N N . LEU A 1 99 ? -3.303 -3.753 16.627 1.00 55.22 99 LEU A N 1
ATOM 780 C CA . LEU A 1 99 ? -4.673 -3.988 16.167 1.00 55.22 99 LEU A CA 1
ATOM 781 C C . LEU A 1 99 ? -5.377 -4.807 17.253 1.00 55.22 99 LEU A C 1
ATOM 783 O O . LEU A 1 99 ? -4.922 -5.902 17.570 1.00 55.22 99 LEU A O 1
ATOM 787 N N . GLU A 1 100 ? -6.425 -4.249 17.862 1.00 45.69 100 GLU A N 1
ATOM 788 C CA . GLU A 1 100 ? -7.242 -4.959 18.853 1.00 45.69 100 GLU A CA 1
ATOM 789 C C . GLU A 1 100 ? -7.842 -6.248 18.262 1.00 45.69 100 GLU A C 1
ATOM 791 O O . GLU A 1 100 ? -8.232 -6.256 17.089 1.00 45.69 100 GLU A O 1
ATOM 796 N N . ASP A 1 101 ? -7.996 -7.280 19.108 1.00 41.91 101 ASP A N 1
ATOM 797 C CA . ASP A 1 101 ? -8.790 -8.499 18.869 1.00 41.91 101 ASP A CA 1
ATOM 798 C C . ASP A 1 101 ? -10.218 -8.112 18.436 1.00 41.91 101 ASP A C 1
ATOM 800 O O . ASP A 1 101 ? -11.143 -7.965 19.238 1.00 41.91 101 ASP A O 1
ATOM 804 N N . GLY A 1 102 ? -10.413 -7.862 17.145 1.00 39.78 102 GLY A N 1
ATOM 805 C CA . GLY A 1 102 ? -11.617 -7.171 16.689 1.00 39.78 102 GLY A CA 1
ATOM 806 C C . GLY A 1 102 ? -11.483 -6.422 15.374 1.00 39.78 102 GLY A C 1
ATOM 807 O O . GLY A 1 102 ? -12.515 -6.082 14.781 1.00 39.78 102 GLY A O 1
ATOM 808 N N . PHE A 1 103 ? -10.270 -6.232 14.844 1.00 40.97 103 PHE A N 1
ATOM 809 C CA . PHE A 1 103 ? -10.064 -5.659 13.516 1.00 40.97 103 PHE A CA 1
ATOM 810 C C . PHE A 1 103 ? -10.429 -6.645 12.392 1.00 40.97 103 PHE A C 1
ATOM 812 O O . PHE A 1 103 ? -9.640 -7.015 11.527 1.00 40.97 103 PHE A O 1
ATOM 819 N N . LYS A 1 104 ? -11.708 -7.025 12.327 1.00 44.34 104 LYS A N 1
ATOM 820 C CA . LYS A 1 104 ? -12.333 -7.653 11.158 1.00 44.34 104 LYS A CA 1
ATOM 821 C C . LYS A 1 104 ? -12.595 -6.580 10.105 1.00 44.34 104 LYS A C 1
ATOM 823 O O . LYS A 1 104 ? -13.750 -6.285 9.782 1.00 44.34 104 LYS A O 1
ATOM 828 N N . LEU A 1 105 ? -11.543 -5.946 9.586 1.00 41.50 105 LEU A N 1
ATOM 829 C CA . LEU A 1 105 ? -11.708 -4.991 8.499 1.00 41.50 105 LEU A CA 1
ATOM 830 C C . LEU A 1 105 ? -11.999 -5.771 7.216 1.00 41.50 105 LEU A C 1
ATOM 832 O O . LEU A 1 105 ? -11.108 -6.251 6.531 1.00 41.50 105 LEU A O 1
ATOM 836 N N . VAL A 1 106 ? -13.302 -5.899 6.962 1.00 37.78 106 VAL A N 1
ATOM 837 C CA . VAL A 1 106 ? -13.927 -6.536 5.804 1.00 37.78 106 VAL A CA 1
ATOM 838 C C . VAL A 1 106 ? -13.619 -8.037 5.754 1.00 37.78 106 VAL A C 1
ATOM 840 O O . VAL A 1 106 ? -12.584 -8.471 5.256 1.00 37.78 106 VAL A O 1
ATOM 843 N N . LYS A 1 107 ? -14.582 -8.862 6.219 1.00 36.41 107 LYS A N 1
ATOM 844 C CA . LYS A 1 107 ? -14.783 -10.226 5.683 1.00 36.41 107 LYS A CA 1
ATOM 845 C C . LYS A 1 107 ? -14.442 -10.148 4.205 1.00 36.41 107 LYS A C 1
ATOM 847 O O . LYS A 1 107 ? -15.112 -9.351 3.551 1.00 36.41 107 LYS A O 1
ATOM 852 N N . ARG A 1 108 ? -13.438 -10.911 3.735 1.00 36.78 108 ARG A N 1
ATOM 853 C CA . ARG A 1 108 ? -13.157 -11.160 2.310 1.00 36.78 108 ARG A CA 1
ATOM 854 C C . ARG A 1 108 ? -14.422 -10.852 1.533 1.00 36.78 108 ARG A C 1
ATOM 856 O O . ARG A 1 108 ? -15.386 -11.607 1.665 1.00 36.78 108 ARG A O 1
ATOM 863 N N . ASN A 1 109 ? -14.473 -9.706 0.857 1.00 32.34 109 ASN A N 1
ATOM 864 C CA . ASN A 1 109 ? -15.616 -9.423 0.015 1.00 32.34 109 ASN A CA 1
ATOM 865 C C . ASN A 1 109 ? -15.538 -10.494 -1.071 1.00 32.34 109 ASN A C 1
ATOM 867 O O . ASN A 1 109 ? -14.812 -10.357 -2.046 1.00 32.34 109 ASN A O 1
ATOM 871 N N . SER A 1 110 ? -16.298 -11.568 -0.890 1.00 38.72 110 SER A N 1
ATOM 872 C CA . SER A 1 110 ? -16.619 -12.590 -1.881 1.00 38.72 110 SER A CA 1
ATOM 873 C C . SER A 1 110 ? -17.428 -12.007 -3.052 1.00 38.72 110 SER A C 1
ATOM 875 O O . SER A 1 110 ? -17.945 -12.740 -3.883 1.00 38.72 110 SER A O 1
ATOM 877 N N . ALA A 1 111 ? -17.516 -10.675 -3.142 1.00 33.66 111 ALA A N 1
ATOM 878 C CA . ALA A 1 111 ? -18.187 -9.909 -4.179 1.00 33.66 111 ALA A CA 1
ATOM 879 C C . ALA A 1 111 ? -17.340 -9.697 -5.451 1.00 33.66 111 ALA A C 1
ATOM 881 O O . ALA A 1 111 ? -17.813 -9.051 -6.379 1.00 33.66 111 ALA A O 1
ATOM 882 N N . THR A 1 112 ? -16.125 -10.245 -5.537 1.00 36.66 112 THR A N 1
ATOM 883 C CA . THR A 1 112 ? -15.387 -10.380 -6.813 1.00 36.66 112 THR A CA 1
ATOM 884 C C . THR A 1 112 ? -15.202 -11.828 -7.257 1.00 36.66 112 THR A C 1
ATOM 886 O O . THR A 1 112 ? -14.491 -12.100 -8.217 1.00 36.66 112 THR A O 1
ATOM 889 N N . THR A 1 113 ? -15.908 -12.770 -6.631 1.00 33.84 113 THR A N 1
ATOM 890 C CA . THR A 1 113 ? -16.043 -14.142 -7.129 1.00 33.84 113 THR A CA 1
ATOM 891 C C . THR A 1 113 ? -17.340 -14.252 -7.936 1.00 33.84 113 THR A C 1
ATOM 893 O O . THR A 1 113 ? -18.217 -15.041 -7.608 1.00 33.84 113 THR A O 1
ATOM 896 N N . GLN A 1 114 ? -17.494 -13.448 -8.995 1.00 32.12 114 GLN A N 1
ATOM 897 C CA . GLN A 1 114 ? -18.344 -13.882 -10.106 1.00 32.12 114 GLN A CA 1
ATOM 898 C C . GLN A 1 114 ? -17.535 -14.912 -10.889 1.00 32.12 114 GLN A C 1
ATOM 900 O O . GLN A 1 114 ? -16.818 -14.604 -11.835 1.00 32.12 114 GLN A O 1
ATOM 905 N N . VAL A 1 115 ? -17.593 -16.146 -10.397 1.00 28.75 115 VAL A N 1
ATOM 906 C CA . VAL A 1 115 ? -17.284 -17.327 -11.193 1.00 28.75 115 VAL A CA 1
ATOM 907 C C . VAL A 1 115 ? -18.464 -17.472 -12.142 1.00 28.75 115 VAL A C 1
ATOM 909 O O . VAL A 1 115 ? -19.494 -18.036 -11.780 1.0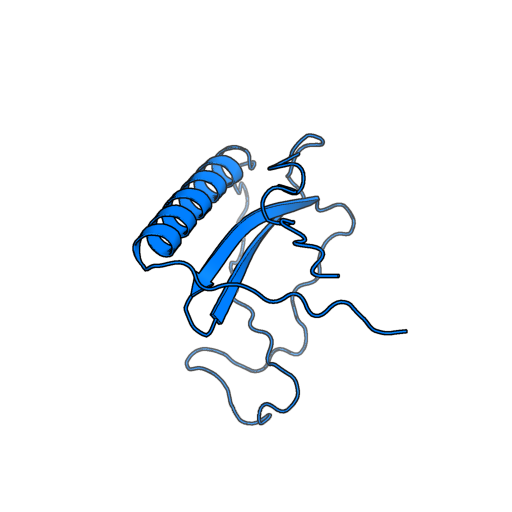0 28.75 115 VAL A O 1
ATOM 912 N N . GLU A 1 116 ? -18.353 -16.901 -13.337 1.00 27.88 116 GLU A N 1
ATOM 913 C CA . GLU A 1 116 ? -19.142 -17.407 -14.451 1.00 27.88 116 GLU A CA 1
ATOM 914 C C . GLU A 1 116 ? -18.542 -18.765 -14.817 1.00 27.88 116 GLU A C 1
ATOM 916 O O . GLU A 1 116 ? -17.478 -18.861 -15.428 1.00 27.88 116 GLU A O 1
ATOM 921 N N . ASN A 1 117 ? -19.206 -19.829 -14.363 1.00 27.64 117 ASN A N 1
ATOM 922 C CA . ASN A 1 117 ? -19.027 -21.155 -14.932 1.00 27.64 117 ASN A CA 1
ATOM 923 C C . ASN A 1 117 ? -19.502 -21.079 -16.386 1.00 27.64 117 ASN A C 1
ATOM 925 O O . ASN A 1 117 ? -20.701 -21.170 -16.648 1.00 27.64 117 ASN A O 1
ATOM 929 N N . ILE A 1 118 ? -18.578 -20.884 -17.320 1.00 30.16 118 ILE A N 1
ATOM 930 C CA . ILE A 1 118 ? -18.836 -21.200 -18.720 1.00 30.16 118 ILE A CA 1
ATOM 931 C C . ILE A 1 118 ? -18.596 -22.706 -18.843 1.00 30.16 118 ILE A C 1
ATOM 933 O O . ILE A 1 118 ? -17.454 -23.158 -18.744 1.00 30.16 118 ILE A O 1
ATOM 937 N N . LEU A 1 119 ? -19.697 -23.458 -18.931 1.00 34.53 119 LEU A N 1
ATOM 938 C CA . LEU 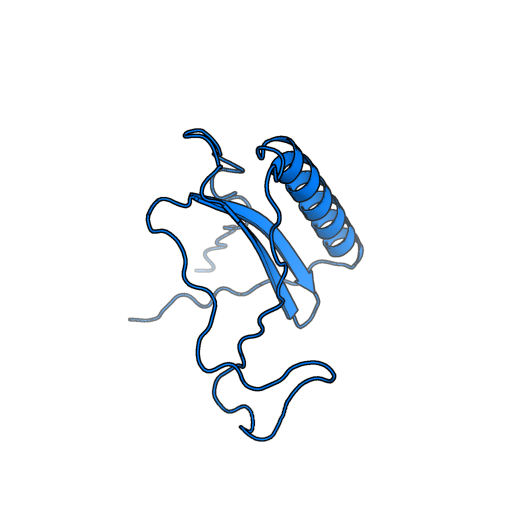A 1 119 ? -19.708 -24.844 -19.408 1.00 34.53 119 LEU A CA 1
ATOM 939 C C . LEU A 1 119 ? -19.296 -24.892 -20.882 1.00 34.53 119 LEU A C 1
ATOM 941 O O . LEU A 1 119 ? -19.714 -23.977 -21.629 1.00 34.53 119 LEU A O 1
#

pLDDT: mean 70.36, std 20.14, range [27.64, 93.88]

Sequence (119 aa):
GVQPEVRVCYSRLEELQKQTRHVFRCLRKGLSSLEPITRNVSCSFYIMYRDGVDRSFHPTGYGQAARMYDLLATAEIGDMGMLHAKEHACLLKVKSAMLEDGFKLVKRNSATTQVENIL

InterPro domains:
  IPR036570 HORMA domain superfamily [G3DSA:3.30.900.10] (3-118)